Protein AF-A0A428LGL1-F1 (afdb_monomer_lite)

Foldseek 3Di:
DDDDDDDDDDPPDPPDPPVPPDPPPDPDPPDPADLVRVQVVLVVVQVVLVVLVFDDPDDDHPVVVLVVVLLLVVLVVDDLVVSCVVSVPPDSVVVVVSVVVCVPDPCSVPSDPPPDDPVNVSVVRNPDDDDD

InterPro domains:
  IPR002104 Integrase, catalytic domain [PF00589] (37-99)
  IPR002104 Integrase, catalytic domain [PS51898] (1-111)
  IPR011010 DNA breaking-rejoining enzyme, catalytic core [SSF56349] (26-101)
  IPR013762 Integrase-like, catalytic domain superfamily [G3DSA:1.10.443.10] (12-112)

Radius of gyration: 19.0 Å; chains: 1; bounding box: 39×40×50 Å

Secondary structure (DSSP, 8-state):
---------------TTHHHH---SS---SSSS-HHHHHHHHHHHHHHHHHTT---SS---HHHHHHHHHHHHHHTT--HHHHHHHHT-SSGGGGHHHHHHHHH-GGGGS-------HHHHHHHHHHSPPP-

Structure (mmCIF, N/CA/C/O backbone):
data_AF-A0A428LGL1-F1
#
_entry.id   AF-A0A428LGL1-F1
#
loop_
_atom_site.group_PDB
_atom_site.id
_atom_site.type_symbol
_atom_site.label_atom_id
_atom_site.label_alt_id
_atom_site.label_comp_id
_atom_site.label_asym_id
_atom_site.label_entity_id
_atom_site.label_seq_id
_atom_site.pdbx_PDB_ins_code
_atom_site.Cartn_x
_atom_site.Cartn_y
_atom_site.Cartn_z
_atom_site.occupancy
_atom_site.B_iso_or_equiv
_atom_site.auth_seq_id
_atom_site.auth_comp_id
_atom_site.auth_asym_id
_atom_site.auth_atom_id
_atom_site.pdbx_PDB_model_num
ATOM 1 N N . MET A 1 1 ? -10.527 18.238 -24.922 1.00 40.22 1 MET A N 1
ATOM 2 C CA . MET A 1 1 ? -11.782 17.776 -25.541 1.00 40.22 1 MET A CA 1
ATOM 3 C C . MET A 1 1 ? -11.382 16.934 -26.728 1.00 40.22 1 MET A C 1
ATOM 5 O O . MET A 1 1 ? -10.880 17.512 -27.671 1.00 40.22 1 MET A O 1
ATOM 9 N N . ASP A 1 2 ? -11.472 15.611 -26.620 1.00 28.11 2 ASP A N 1
ATOM 10 C CA . ASP A 1 2 ? -12.084 14.773 -27.651 1.00 28.11 2 ASP A CA 1
ATOM 11 C C . ASP A 1 2 ? -12.326 13.371 -27.093 1.00 28.11 2 ASP A C 1
ATOM 13 O O . ASP A 1 2 ? -11.610 12.876 -26.223 1.00 28.11 2 ASP A O 1
ATOM 17 N N . ARG A 1 3 ? -13.476 12.842 -27.492 1.00 37.34 3 ARG A N 1
ATOM 18 C CA . ARG A 1 3 ? -14.222 11.737 -26.895 1.00 37.34 3 ARG A CA 1
ATOM 19 C C . ARG A 1 3 ? -13.583 10.396 -27.241 1.00 37.34 3 ARG A C 1
ATOM 21 O O . ARG A 1 3 ? -13.180 10.220 -28.379 1.00 37.34 3 ARG A O 1
ATOM 28 N N . CYS A 1 4 ? -13.631 9.449 -26.304 1.00 32.56 4 CYS A N 1
ATOM 29 C CA . CYS A 1 4 ? -13.929 8.038 -26.576 1.00 32.56 4 CYS A CA 1
ATOM 30 C C . CYS A 1 4 ? -14.195 7.321 -25.244 1.00 32.56 4 CYS A C 1
ATOM 32 O O . CYS A 1 4 ? -13.295 6.764 -24.622 1.00 32.56 4 CYS A O 1
ATOM 34 N N . TYR A 1 5 ? -15.448 7.381 -24.796 1.00 32.28 5 TYR A N 1
ATOM 35 C CA . TYR A 1 5 ? -16.034 6.381 -23.908 1.00 32.28 5 TYR A CA 1
ATOM 36 C C . TYR A 1 5 ? -17.253 5.795 -24.623 1.00 32.28 5 TYR A C 1
ATOM 38 O O . TYR A 1 5 ? -18.002 6.543 -25.251 1.00 32.28 5 TYR A O 1
ATOM 46 N N . ASN A 1 6 ? -17.416 4.483 -24.437 1.00 33.09 6 ASN A N 1
ATOM 47 C CA . ASN A 1 6 ? -18.481 3.580 -24.881 1.00 33.09 6 ASN A CA 1
ATOM 48 C C . ASN A 1 6 ? -18.512 3.192 -26.364 1.00 33.09 6 ASN A C 1
ATOM 50 O O . ASN A 1 6 ? -18.699 4.023 -27.242 1.00 33.09 6 ASN A O 1
ATOM 54 N N . GLU A 1 7 ? -18.364 1.898 -26.646 1.00 33.34 7 GLU A N 1
ATOM 55 C CA . GLU A 1 7 ? -19.445 0.898 -26.731 1.00 33.34 7 GLU A CA 1
ATOM 56 C C . GLU A 1 7 ? -18.767 -0.487 -26.902 1.00 33.34 7 GLU A C 1
ATOM 58 O O . GLU A 1 7 ? -17.675 -0.563 -27.458 1.00 33.34 7 GLU A O 1
ATOM 63 N N . PHE A 1 8 ? -19.407 -1.569 -26.448 1.00 30.33 8 PHE A N 1
ATOM 64 C CA . PHE A 1 8 ? -18.975 -2.983 -26.504 1.00 30.33 8 PHE A CA 1
ATOM 65 C C . PHE A 1 8 ? -18.066 -3.497 -25.376 1.00 30.33 8 PHE A C 1
ATOM 67 O O . PHE A 1 8 ? -16.849 -3.324 -25.344 1.00 30.33 8 PHE A O 1
ATOM 74 N N . GLY A 1 9 ? -18.705 -4.233 -24.461 1.00 35.56 9 GLY A N 1
ATOM 75 C CA . GLY A 1 9 ? -18.052 -5.062 -23.463 1.00 35.56 9 GLY A CA 1
ATOM 76 C C . GLY A 1 9 ? -17.210 -6.157 -24.107 1.00 35.56 9 GLY A C 1
ATOM 77 O O . GLY A 1 9 ? -17.729 -7.142 -24.619 1.00 35.56 9 GLY A O 1
ATOM 78 N N . PHE A 1 10 ? -15.899 -5.992 -24.017 1.00 28.03 10 PHE A N 1
ATOM 79 C CA . PHE A 1 10 ? -14.928 -7.072 -23.992 1.00 28.03 10 PHE A CA 1
ATOM 80 C C . PHE A 1 10 ? -13.754 -6.550 -23.165 1.00 28.03 10 PHE A C 1
ATOM 82 O O . PHE A 1 10 ? -13.217 -5.481 -23.452 1.00 28.03 10 PHE A O 1
ATOM 89 N N . PHE A 1 11 ? -13.378 -7.270 -22.107 1.00 32.97 11 PHE A N 1
ATOM 90 C CA . PHE A 1 11 ? -12.133 -7.026 -21.380 1.00 32.97 11 PHE A CA 1
ATOM 91 C C . PHE A 1 11 ? -10.971 -7.317 -22.341 1.00 32.97 11 PHE A C 1
ATOM 93 O O . PHE A 1 11 ? -10.434 -8.422 -22.392 1.00 32.97 11 PHE A O 1
ATOM 100 N N . ALA A 1 12 ? -10.614 -6.336 -23.167 1.00 30.98 12 ALA A N 1
ATOM 101 C CA . ALA A 1 12 ? -9.409 -6.389 -23.967 1.00 30.98 12 ALA A CA 1
ATOM 102 C C . ALA A 1 12 ? -8.242 -6.104 -23.023 1.00 30.98 12 ALA A C 1
ATOM 104 O O . ALA A 1 12 ? -8.031 -4.971 -22.587 1.00 30.98 12 ALA A O 1
ATOM 105 N N . PHE A 1 13 ? -7.517 -7.169 -22.676 1.00 33.44 13 PHE A N 1
ATOM 106 C CA . PHE A 1 13 ? -6.174 -7.098 -22.116 1.00 33.44 13 PHE A CA 1
ATOM 107 C C . PHE A 1 13 ? -5.396 -6.003 -22.850 1.00 33.44 13 PHE A C 1
ATOM 109 O O . PHE A 1 13 ? -5.094 -6.137 -24.036 1.00 33.44 13 PHE A O 1
ATOM 116 N N . CYS A 1 14 ? -5.090 -4.910 -22.151 1.00 34.84 14 CYS A N 1
ATOM 117 C CA . CYS A 1 14 ? -4.240 -3.861 -22.687 1.00 34.84 14 CYS A CA 1
ATOM 118 C C . CYS A 1 14 ? -2.806 -4.398 -22.669 1.00 34.84 14 CYS A C 1
ATOM 120 O O . CYS A 1 14 ? -2.051 -4.221 -21.714 1.00 34.84 14 CYS A O 1
ATOM 122 N N . SER A 1 15 ? -2.481 -5.174 -23.703 1.00 38.81 15 SER A N 1
ATOM 123 C CA . SER A 1 15 ? -1.130 -5.613 -24.020 1.00 38.81 15 SER A CA 1
ATOM 124 C C . SER A 1 15 ? -0.193 -4.406 -24.130 1.00 38.81 15 SER A C 1
ATOM 126 O O . SER A 1 15 ? -0.617 -3.267 -24.307 1.00 38.81 15 SER A O 1
ATOM 128 N N . ALA A 1 16 ? 1.099 -4.679 -24.013 1.00 46.72 16 ALA A N 1
ATOM 129 C CA . ALA A 1 16 ? 2.171 -3.755 -23.677 1.00 46.72 16 ALA A CA 1
ATOM 130 C C . ALA A 1 16 ? 2.540 -2.561 -24.611 1.00 46.72 16 ALA A C 1
ATOM 132 O O . ALA A 1 16 ? 3.458 -1.842 -24.211 1.00 46.72 16 ALA A O 1
ATOM 133 N N . PRO A 1 17 ? 1.936 -2.229 -25.781 1.00 38.09 17 PRO A N 1
ATOM 134 C CA . PRO A 1 17 ? 2.451 -1.096 -26.563 1.00 38.09 17 PRO A CA 1
ATOM 135 C C . PRO A 1 17 ? 2.206 0.292 -25.950 1.00 38.09 17 PRO A C 1
ATOM 137 O O . PRO A 1 17 ? 2.913 1.236 -26.303 1.00 38.09 17 PRO A O 1
ATOM 140 N N . PHE A 1 18 ? 1.231 0.454 -25.046 1.00 42.56 18 PHE A N 1
ATOM 141 C CA . PHE A 1 18 ? 0.840 1.793 -24.578 1.00 42.56 18 PHE A CA 1
ATOM 142 C C . PHE A 1 18 ? 1.930 2.489 -23.747 1.00 42.56 18 PHE A C 1
ATOM 144 O O . PHE A 1 18 ? 2.091 3.703 -23.827 1.00 42.56 18 PHE A O 1
ATOM 151 N N . VAL A 1 19 ? 2.732 1.732 -22.992 1.00 44.62 19 VAL A N 1
ATOM 152 C CA . VAL A 1 19 ? 3.718 2.324 -22.069 1.00 44.62 19 VAL A CA 1
ATOM 153 C C . VAL A 1 19 ? 4.948 2.882 -22.809 1.00 44.62 19 VAL A C 1
ATOM 155 O O . VAL A 1 19 ? 5.630 3.763 -22.292 1.00 44.62 19 VAL A O 1
ATOM 158 N N . LEU A 1 20 ? 5.226 2.424 -24.038 1.00 43.94 20 LEU A N 1
ATOM 159 C CA . LEU A 1 20 ? 6.424 2.817 -24.795 1.00 43.94 20 LEU A CA 1
ATOM 160 C C . LEU A 1 20 ? 6.191 3.905 -25.856 1.00 43.94 20 LEU A C 1
ATOM 162 O O . LEU A 1 20 ? 7.149 4.588 -26.219 1.00 43.94 20 LEU A O 1
ATOM 166 N N . ALA A 1 21 ? 4.961 4.103 -26.342 1.00 44.19 21 ALA A N 1
ATOM 167 C CA . ALA A 1 21 ? 4.697 5.005 -27.472 1.00 44.19 21 ALA A CA 1
ATOM 168 C C . ALA A 1 21 ? 4.451 6.475 -27.083 1.00 44.19 21 ALA A C 1
ATOM 170 O O . ALA A 1 21 ? 4.582 7.363 -27.923 1.00 44.19 21 ALA A O 1
ATOM 171 N N . THR A 1 22 ? 4.152 6.769 -25.818 1.00 46.78 22 THR A N 1
ATOM 172 C CA . THR A 1 22 ? 3.991 8.148 -25.341 1.00 46.78 22 THR A CA 1
ATOM 173 C C . THR A 1 22 ? 4.969 8.407 -24.207 1.00 46.78 22 THR A C 1
ATOM 175 O O . THR A 1 22 ? 4.611 8.317 -23.037 1.00 46.78 22 THR A O 1
ATOM 178 N N . ARG A 1 23 ? 6.222 8.749 -24.529 1.00 47.59 23 ARG A N 1
ATOM 179 C CA . ARG A 1 23 ? 7.019 9.575 -23.613 1.00 47.59 23 ARG A CA 1
ATOM 180 C C . ARG A 1 23 ? 6.488 11.002 -23.752 1.00 47.59 23 ARG A C 1
ATOM 182 O O . ARG A 1 23 ? 6.834 11.648 -24.743 1.00 47.59 23 ARG A O 1
ATOM 189 N N . PRO A 1 24 ? 5.627 11.502 -22.846 1.00 49.78 24 PRO A N 1
ATOM 190 C CA . PRO A 1 24 ? 5.183 12.879 -22.943 1.00 49.78 24 PRO A CA 1
ATOM 191 C C . PRO A 1 24 ? 6.418 13.780 -22.826 1.00 49.78 24 PRO A C 1
ATOM 193 O O . PRO A 1 24 ? 7.161 13.718 -21.849 1.00 49.78 24 PRO A O 1
ATOM 196 N N . GLN A 1 25 ? 6.657 14.615 -23.839 1.00 57.59 25 GLN A N 1
ATOM 197 C CA . GLN A 1 25 ? 7.751 15.598 -23.842 1.00 57.59 25 GLN A CA 1
ATOM 198 C C . GLN A 1 25 ? 7.530 16.729 -22.812 1.00 57.59 25 GLN A C 1
ATOM 200 O O . GLN A 1 25 ? 8.359 17.625 -22.676 1.00 57.59 25 GLN A O 1
ATOM 205 N N . ARG A 1 26 ? 6.423 16.685 -22.057 1.00 55.00 26 ARG A N 1
ATOM 206 C CA . ARG A 1 26 ? 6.032 17.632 -21.010 1.00 55.00 26 ARG A CA 1
ATOM 207 C C . ARG A 1 26 ? 5.562 16.859 -19.780 1.00 55.00 26 ARG A C 1
ATOM 209 O O . ARG A 1 26 ? 4.757 15.945 -19.910 1.00 55.00 26 ARG A O 1
ATOM 216 N N . LEU A 1 27 ? 6.054 17.241 -18.602 1.00 61.66 27 LEU A N 1
ATOM 217 C CA . LEU A 1 27 ? 5.698 16.700 -17.281 1.00 61.66 27 LEU A CA 1
ATOM 218 C C . LEU A 1 27 ? 4.250 17.061 -16.880 1.00 61.66 27 LEU A C 1
ATOM 220 O O . LEU A 1 27 ? 4.024 17.697 -15.853 1.00 61.66 27 LEU A O 1
ATOM 224 N N . GLU A 1 28 ? 3.264 16.701 -17.698 1.00 65.38 28 GLU A N 1
ATOM 225 C CA . GLU A 1 28 ? 1.857 16.745 -17.301 1.00 65.38 28 GLU A CA 1
ATOM 226 C C . GLU A 1 28 ? 1.635 15.644 -16.247 1.00 65.38 28 GLU A C 1
ATOM 228 O O . GLU A 1 28 ? 1.998 14.484 -16.485 1.00 65.38 28 GLU A O 1
ATOM 233 N N . PRO A 1 29 ? 1.094 15.967 -15.061 1.00 68.69 29 PRO A N 1
ATOM 234 C CA . PRO A 1 29 ? 0.786 14.961 -14.056 1.00 68.69 29 PRO A CA 1
ATOM 235 C C . PRO A 1 29 ? -0.186 13.921 -14.623 1.00 68.69 29 PRO A C 1
ATOM 237 O O . PRO A 1 29 ? -1.241 14.275 -15.140 1.00 68.69 29 PRO A O 1
ATOM 240 N N . LEU A 1 30 ? 0.130 12.629 -14.471 1.00 77.31 30 LEU A N 1
ATOM 241 C CA . LEU A 1 30 ? -0.768 11.536 -14.885 1.00 77.31 30 LEU A CA 1
ATOM 242 C C . LEU A 1 30 ? -2.141 11.601 -14.195 1.00 77.31 30 LEU A C 1
ATOM 244 O O . LEU A 1 30 ? -3.120 11.056 -14.695 1.00 77.31 30 LEU A O 1
ATOM 248 N N . TRP A 1 31 ? -2.213 12.250 -13.033 1.00 81.12 31 TRP A N 1
ATOM 249 C CA . TRP A 1 31 ? -3.431 12.453 -12.263 1.00 81.12 31 TRP A CA 1
ATOM 250 C C . TRP A 1 31 ? -3.553 13.914 -11.819 1.00 81.12 31 TRP A C 1
ATOM 252 O O . TRP A 1 31 ? -2.556 14.574 -11.547 1.00 81.12 31 TRP A O 1
ATOM 262 N N . ALA A 1 32 ? -4.790 14.406 -11.694 1.00 84.75 32 ALA A N 1
ATOM 263 C CA . ALA A 1 32 ? -5.086 15.773 -11.241 1.00 84.75 32 ALA A CA 1
ATOM 264 C C . ALA A 1 32 ? -4.972 15.966 -9.717 1.00 84.75 32 ALA A C 1
ATOM 266 O O . ALA A 1 32 ? -4.924 17.089 -9.220 1.00 84.75 32 ALA A O 1
ATOM 267 N N . VAL A 1 33 ? -4.974 14.866 -8.959 1.00 86.12 33 VAL A N 1
ATOM 268 C CA . VAL A 1 33 ? -4.853 14.862 -7.491 1.00 86.12 33 VAL A CA 1
ATOM 269 C C . VAL A 1 33 ? -3.438 15.328 -7.096 1.00 86.12 33 VAL A C 1
ATOM 271 O O . VAL A 1 33 ? -2.645 15.676 -7.948 1.00 86.12 33 VAL A O 1
ATOM 274 N N . THR A 1 34 ? -3.076 15.436 -5.819 1.00 87.62 34 THR A N 1
ATOM 275 C CA . THR A 1 34 ? -1.661 15.585 -5.424 1.00 87.62 34 THR A CA 1
ATOM 276 C C . THR A 1 34 ? -1.271 14.492 -4.451 1.00 87.62 34 THR A C 1
ATOM 278 O O . THR A 1 34 ? -2.117 13.959 -3.731 1.00 87.62 34 THR A O 1
ATOM 281 N N . GLY A 1 35 ? 0.026 14.192 -4.344 1.00 86.44 35 GLY A N 1
ATOM 282 C CA . GLY A 1 35 ? 0.512 13.256 -3.327 1.00 86.44 35 GLY A CA 1
ATOM 283 C C . GLY A 1 35 ? 0.154 13.697 -1.899 1.00 86.44 35 GLY A C 1
ATOM 284 O O . GLY A 1 35 ? -0.029 12.861 -1.016 1.00 86.44 35 GLY A O 1
ATOM 285 N N . VAL A 1 36 ? -0.001 15.006 -1.665 1.00 89.00 36 VAL A N 1
ATOM 28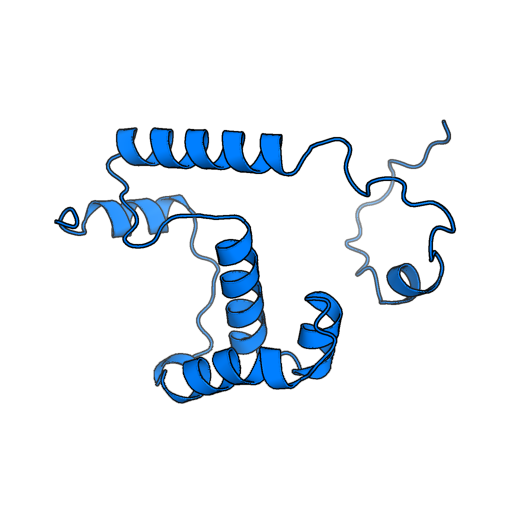6 C CA . VAL A 1 36 ? -0.481 15.554 -0.386 1.00 89.00 36 VAL A CA 1
ATOM 287 C C . VAL A 1 36 ? -1.941 15.175 -0.151 1.00 89.00 36 VAL A C 1
ATOM 289 O O . VAL A 1 36 ? -2.278 14.719 0.942 1.00 89.00 36 VAL A O 1
ATOM 292 N N . THR A 1 37 ? -2.791 15.312 -1.168 1.00 91.75 37 THR A N 1
ATOM 293 C CA . THR A 1 37 ? -4.203 14.915 -1.107 1.00 91.75 37 THR A CA 1
ATOM 294 C C . THR A 1 37 ? -4.350 13.415 -0.855 1.00 91.75 37 THR A C 1
ATOM 296 O O . THR A 1 37 ? -5.067 13.031 0.066 1.00 91.75 37 THR A O 1
ATOM 299 N N . MET A 1 38 ? -3.587 12.576 -1.564 1.00 90.44 38 MET A N 1
ATOM 300 C CA . MET A 1 38 ? -3.580 11.119 -1.362 1.00 90.44 38 MET A CA 1
ATOM 301 C C . MET A 1 38 ? -3.252 10.752 0.094 1.00 90.44 38 MET A C 1
ATOM 303 O O . MET A 1 38 ? -3.946 9.956 0.722 1.00 90.44 38 MET A O 1
ATOM 307 N N . ARG A 1 39 ? -2.217 11.379 0.671 1.00 91.81 39 ARG A N 1
ATOM 308 C CA . ARG A 1 39 ? -1.838 11.160 2.076 1.00 91.81 39 ARG A CA 1
ATOM 309 C C . ARG A 1 39 ? -2.919 11.620 3.054 1.00 91.81 39 ARG A C 1
ATOM 311 O O . ARG A 1 39 ? -3.101 10.976 4.083 1.00 91.81 39 ARG A O 1
ATOM 318 N N . LYS A 1 40 ? -3.626 12.718 2.764 1.00 94.12 40 LYS A N 1
ATOM 319 C CA . LYS A 1 40 ? -4.751 13.186 3.593 1.00 94.12 40 LYS A CA 1
ATOM 320 C C . LYS A 1 40 ? -5.909 12.192 3.568 1.00 94.12 40 LYS A C 1
ATOM 322 O O . LYS A 1 40 ? -6.398 11.832 4.634 1.00 94.12 40 LYS A O 1
ATOM 327 N N . TRP A 1 41 ? -6.298 11.714 2.388 1.00 94.19 41 TRP A N 1
ATOM 328 C CA . TRP A 1 41 ? -7.342 10.69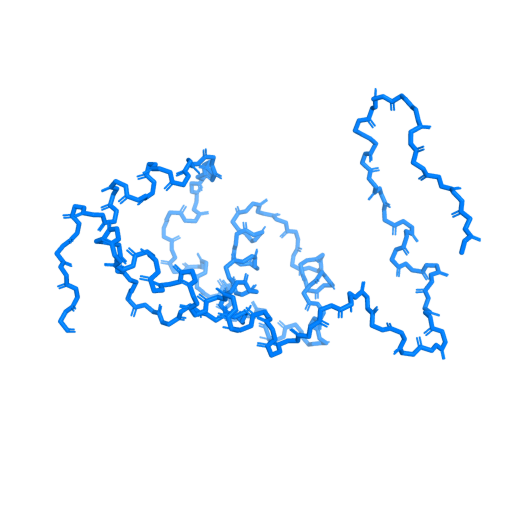6 2.252 1.00 94.19 41 TRP A CA 1
ATOM 329 C C . TRP A 1 41 ? -6.966 9.401 2.959 1.00 94.19 41 TRP A C 1
ATOM 331 O O . TRP A 1 41 ? -7.790 8.835 3.668 1.00 94.19 41 TRP A O 1
ATOM 341 N N . LEU A 1 42 ? -5.704 8.983 2.858 1.00 93.56 42 LEU A N 1
ATOM 342 C CA . LEU A 1 42 ? -5.234 7.788 3.548 1.00 93.56 42 LEU A CA 1
ATOM 343 C C . LEU A 1 42 ? -5.312 7.934 5.073 1.00 93.56 42 LEU A C 1
ATOM 345 O O . LEU A 1 42 ? -5.802 7.038 5.749 1.00 93.56 42 LEU A O 1
ATOM 349 N N . LYS A 1 43 ? -4.909 9.087 5.620 1.00 93.25 43 LYS A N 1
ATOM 350 C CA . LYS A 1 43 ? -5.069 9.374 7.055 1.00 93.25 43 LYS A CA 1
ATOM 351 C C . LYS A 1 43 ? -6.537 9.357 7.488 1.00 93.25 43 LYS A C 1
ATOM 353 O O . LYS A 1 43 ? -6.844 8.849 8.559 1.00 93.25 43 LYS A O 1
ATOM 358 N N . GLN A 1 44 ? -7.437 9.898 6.666 1.00 95.00 44 GLN A N 1
ATOM 359 C CA . GLN A 1 44 ? -8.877 9.862 6.936 1.00 95.00 44 GLN A CA 1
ATOM 360 C C . GLN A 1 44 ? -9.427 8.432 6.900 1.00 95.00 44 GLN A C 1
ATOM 362 O O . GLN A 1 44 ? -10.217 8.076 7.766 1.00 95.00 44 GLN A O 1
ATOM 367 N N . ALA A 1 45 ? -8.991 7.611 5.944 1.00 93.38 45 ALA A N 1
ATOM 368 C CA . ALA A 1 45 ? -9.388 6.209 5.851 1.00 93.38 45 ALA A CA 1
ATOM 369 C C . ALA A 1 45 ? -8.904 5.398 7.062 1.00 93.38 45 ALA A C 1
ATOM 371 O O . ALA A 1 45 ? -9.696 4.683 7.661 1.00 93.38 45 ALA A O 1
ATOM 372 N N . VAL A 1 46 ? -7.645 5.576 7.483 1.00 92.50 46 VAL A N 1
ATOM 373 C CA . VAL A 1 46 ? -7.108 4.931 8.697 1.00 92.50 46 VAL A CA 1
ATOM 374 C C . VAL A 1 46 ? -7.861 5.387 9.948 1.00 92.50 46 VAL A C 1
ATOM 376 O O . VAL A 1 46 ? -8.132 4.574 10.823 1.00 92.50 46 VAL A O 1
ATOM 379 N N . LYS A 1 47 ? -8.249 6.667 10.029 1.00 92.56 47 LYS A N 1
ATOM 380 C CA . LYS A 1 47 ? -9.071 7.159 11.141 1.00 92.56 47 LYS A CA 1
ATOM 381 C C . LYS A 1 47 ? -10.434 6.456 11.192 1.00 92.56 47 LYS A C 1
ATOM 383 O O . LYS A 1 47 ? -10.819 6.012 12.264 1.00 92.56 47 LYS A O 1
ATOM 388 N N . ARG A 1 48 ? -11.125 6.337 10.051 1.00 92.88 48 ARG A N 1
ATOM 389 C CA . ARG A 1 48 ? -12.412 5.622 9.954 1.00 92.88 48 ARG A CA 1
ATOM 390 C C . ARG A 1 48 ? -12.267 4.150 10.342 1.00 92.88 48 ARG A C 1
ATOM 392 O O . ARG A 1 48 ? -13.044 3.665 11.142 1.00 92.88 48 ARG A O 1
ATOM 399 N N . ALA A 1 49 ? -11.210 3.483 9.877 1.00 90.81 49 ALA A N 1
ATOM 400 C CA . ALA A 1 49 ? -10.926 2.104 10.275 1.00 90.81 49 ALA A CA 1
ATOM 401 C C . ALA A 1 49 ? -10.762 1.955 11.802 1.00 90.81 49 ALA A C 1
ATOM 403 O O . ALA A 1 49 ? -11.250 0.994 12.383 1.00 90.81 49 ALA A O 1
ATOM 404 N N . GLY A 1 50 ? -10.143 2.938 12.466 1.00 89.00 50 GLY A N 1
ATOM 405 C CA . GLY A 1 50 ? -10.046 2.961 13.927 1.00 89.00 50 GLY A CA 1
ATOM 406 C C . GLY A 1 50 ? -11.387 3.171 14.648 1.00 89.00 50 GLY A C 1
ATOM 407 O O . GLY A 1 50 ? -11.535 2.705 15.773 1.00 89.00 50 GLY A O 1
ATOM 408 N N . GLU A 1 51 ? -12.358 3.844 14.019 1.00 90.50 51 GLU A N 1
ATOM 409 C CA . GLU A 1 51 ? -13.745 3.940 14.510 1.00 90.50 51 GLU A CA 1
ATOM 410 C C . GLU A 1 51 ? -14.464 2.581 14.373 1.00 90.50 51 GLU A C 1
ATOM 412 O O . GLU A 1 51 ? -15.238 2.205 15.252 1.00 90.50 51 GLU A O 1
ATOM 417 N N . ASP A 1 52 ? -14.103 1.791 13.356 1.00 88.88 52 ASP A N 1
ATOM 418 C CA . ASP A 1 52 ? -14.580 0.419 13.118 1.00 88.88 52 ASP A CA 1
ATOM 419 C C . ASP A 1 52 ? -13.805 -0.655 13.925 1.00 88.88 52 ASP A C 1
ATOM 421 O O . ASP A 1 52 ? -13.903 -1.851 13.641 1.00 88.88 52 ASP A O 1
ATOM 425 N N . SER A 1 53 ? -13.025 -0.248 14.937 1.00 87.31 53 SER A N 1
ATOM 426 C CA . SER A 1 53 ? -12.174 -1.121 15.773 1.00 87.31 53 SER A CA 1
ATOM 427 C C . SER A 1 53 ? -11.100 -1.917 15.011 1.00 87.31 53 SER A C 1
ATOM 429 O O . SER A 1 53 ? -10.608 -2.932 15.501 1.00 87.31 53 SER A O 1
ATOM 431 N N . VAL A 1 54 ? -10.698 -1.452 13.825 1.00 88.75 54 VAL A N 1
ATOM 432 C CA . VAL A 1 54 ? -9.615 -2.042 13.027 1.00 88.75 54 VAL A CA 1
ATOM 433 C C . VAL A 1 54 ? -8.329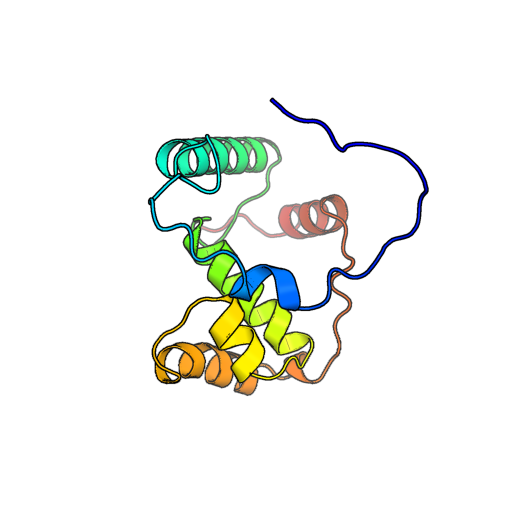 -1.245 13.239 1.00 88.75 54 VAL A C 1
ATOM 435 O O . VAL A 1 54 ? -8.241 -0.061 12.902 1.00 88.75 54 VAL A O 1
ATOM 438 N N . TYR A 1 55 ? -7.297 -1.916 13.752 1.00 87.25 55 TYR A N 1
ATOM 439 C CA . TYR A 1 55 ? -5.989 -1.316 14.020 1.00 87.25 55 TYR A CA 1
ATOM 440 C C . TYR A 1 55 ? -4.881 -1.995 13.214 1.00 87.25 55 TYR A C 1
ATOM 442 O O . TYR A 1 55 ? -4.844 -3.214 13.069 1.00 87.25 55 TYR A O 1
ATOM 450 N N . PHE A 1 56 ? -3.946 -1.191 12.706 1.00 85.38 56 PHE A N 1
ATOM 451 C CA . PHE A 1 56 ? -2.793 -1.668 11.945 1.00 85.38 56 PHE A CA 1
ATOM 452 C C . PHE A 1 56 ? -1.522 -1.599 12.794 1.00 85.38 56 PHE A C 1
ATOM 454 O O . PHE A 1 56 ? -1.272 -0.594 13.457 1.00 85.38 56 PHE A O 1
ATOM 461 N N . SER A 1 57 ? -0.683 -2.635 12.717 1.00 85.00 57 SER A N 1
ATOM 462 C CA . SER A 1 57 ? 0.633 -2.679 13.379 1.00 85.00 57 SER A CA 1
ATOM 463 C C . SER A 1 57 ? 1.670 -1.763 12.751 1.00 85.00 57 SER A C 1
ATOM 465 O O . SER A 1 57 ? 2.618 -1.338 13.406 1.00 85.00 57 SER A O 1
ATOM 467 N N . ILE A 1 58 ? 1.499 -1.466 11.468 1.00 85.94 58 ILE A N 1
ATOM 468 C CA . ILE A 1 58 ? 2.435 -0.685 10.673 1.00 85.94 58 ILE A CA 1
ATOM 469 C C . ILE A 1 58 ? 1.701 0.549 10.161 1.00 85.94 58 ILE A C 1
ATOM 471 O O . ILE A 1 58 ? 0.536 0.488 9.765 1.00 85.94 58 ILE A O 1
ATOM 475 N N . SER A 1 59 ? 2.394 1.687 10.126 1.00 87.31 59 SER A N 1
ATOM 476 C CA . SER A 1 59 ? 1.839 2.908 9.549 1.00 87.31 59 SER A CA 1
ATOM 477 C C . SER A 1 59 ? 1.482 2.704 8.074 1.00 87.31 59 SER A C 1
ATOM 479 O O . SER A 1 59 ? 2.348 2.369 7.258 1.00 87.31 59 SER A O 1
ATOM 481 N N . VAL A 1 60 ? 0.232 2.978 7.706 1.00 90.50 60 VAL A N 1
ATOM 482 C CA . VAL A 1 60 ? -0.218 2.859 6.316 1.00 90.50 60 VAL A CA 1
ATOM 483 C C . VAL A 1 60 ? 0.239 4.088 5.527 1.00 90.50 60 VAL A C 1
ATOM 485 O O . VAL A 1 60 ? -0.206 5.213 5.768 1.00 90.50 60 VAL A O 1
ATOM 488 N N . THR A 1 61 ? 1.151 3.886 4.575 1.00 91.88 61 THR A N 1
ATOM 489 C CA . THR A 1 61 ? 1.685 4.948 3.708 1.00 91.88 61 THR A CA 1
ATOM 490 C C . THR A 1 61 ? 1.567 4.567 2.230 1.00 91.88 61 THR A C 1
ATOM 492 O O . THR A 1 61 ? 1.531 3.380 1.907 1.00 91.88 61 THR A O 1
ATOM 495 N N . PRO A 1 62 ? 1.579 5.537 1.291 1.00 90.81 62 PRO A N 1
ATOM 496 C CA . PRO A 1 62 ? 1.625 5.230 -0.142 1.00 90.81 62 PRO A CA 1
ATOM 497 C C . PRO A 1 62 ? 2.808 4.334 -0.538 1.00 90.81 62 PRO A C 1
ATOM 499 O O . PRO A 1 62 ? 2.698 3.534 -1.461 1.00 90.81 62 PRO A O 1
ATOM 502 N N . HIS A 1 63 ? 3.936 4.442 0.171 1.00 88.62 63 HIS A N 1
ATOM 503 C CA . HIS A 1 63 ? 5.104 3.602 -0.087 1.00 88.62 63 HIS A CA 1
ATOM 504 C C . HIS A 1 63 ? 4.885 2.151 0.368 1.00 88.62 63 HIS A C 1
ATOM 506 O O . HIS A 1 63 ? 5.295 1.232 -0.333 1.00 88.62 63 HIS A O 1
ATOM 512 N N . MET A 1 64 ? 4.147 1.931 1.464 1.00 90.62 64 MET A N 1
ATOM 513 C CA . MET A 1 64 ? 3.746 0.583 1.888 1.00 90.62 64 MET A CA 1
ATOM 514 C C . MET A 1 64 ? 2.882 -0.121 0.844 1.00 90.62 64 MET A C 1
ATOM 516 O O . MET A 1 64 ? 3.104 -1.299 0.591 1.00 90.62 64 MET A O 1
ATOM 520 N N . PHE A 1 65 ? 1.970 0.593 0.176 1.00 89.69 65 PHE A N 1
ATOM 521 C CA . PHE A 1 65 ? 1.198 0.011 -0.930 1.00 89.69 65 PHE A CA 1
ATOM 522 C C . PHE A 1 65 ? 2.081 -0.418 -2.105 1.00 89.69 65 PHE A C 1
ATOM 524 O O . PHE A 1 65 ? 1.820 -1.434 -2.743 1.00 89.69 65 PHE A O 1
ATOM 531 N N . ARG A 1 66 ? 3.161 0.321 -2.384 1.00 89.88 66 ARG A N 1
ATOM 532 C CA . ARG A 1 66 ? 4.141 -0.083 -3.401 1.00 89.88 66 ARG A CA 1
ATOM 533 C C . ARG A 1 66 ? 4.885 -1.354 -2.984 1.00 89.88 66 ARG A C 1
ATOM 535 O O . ARG A 1 66 ? 5.080 -2.236 -3.820 1.00 89.88 66 ARG A O 1
ATOM 542 N N . HIS A 1 67 ? 5.270 -1.473 -1.712 1.00 89.44 67 HIS A N 1
ATOM 543 C CA . HIS A 1 67 ? 5.881 -2.694 -1.183 1.00 89.44 67 HIS A CA 1
ATOM 544 C C . HIS A 1 67 ? 4.924 -3.889 -1.250 1.00 89.44 67 HIS A C 1
ATOM 546 O O . HIS A 1 67 ? 5.313 -4.940 -1.759 1.00 89.44 67 HIS A O 1
ATOM 552 N N . SER A 1 68 ? 3.677 -3.727 -0.795 1.00 88.19 68 SER A N 1
ATOM 553 C CA . SER A 1 68 ? 2.686 -4.807 -0.799 1.00 88.19 68 SER A CA 1
ATOM 554 C C . SER A 1 68 ? 2.338 -5.252 -2.216 1.00 88.19 68 SER A C 1
ATOM 556 O O . SER A 1 68 ? 2.301 -6.449 -2.471 1.00 88.19 68 SER A O 1
ATOM 558 N N . TYR A 1 69 ? 2.194 -4.318 -3.161 1.00 89.62 69 TYR A N 1
ATOM 559 C CA . TYR A 1 69 ? 1.998 -4.637 -4.577 1.00 89.62 69 TYR A CA 1
ATOM 560 C C . TYR A 1 69 ? 3.172 -5.436 -5.162 1.00 89.62 69 TYR A C 1
ATOM 562 O O . TYR A 1 69 ? 2.965 -6.440 -5.846 1.00 89.62 69 TYR A O 1
ATOM 570 N N . THR A 1 70 ? 4.408 -5.023 -4.863 1.00 90.50 70 THR A N 1
ATOM 571 C CA . THR A 1 70 ? 5.618 -5.710 -5.345 1.00 90.50 70 THR A CA 1
ATOM 572 C C . THR A 1 70 ? 5.692 -7.134 -4.797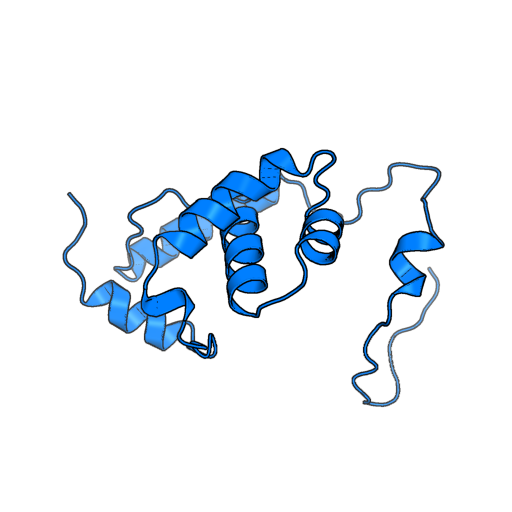 1.00 90.50 70 THR A C 1
ATOM 574 O O . THR A 1 70 ? 5.878 -8.074 -5.568 1.00 90.50 70 THR A O 1
ATOM 577 N N . MET A 1 71 ? 5.487 -7.305 -3.486 1.00 88.88 71 MET A N 1
ATOM 578 C CA . MET A 1 71 ? 5.437 -8.627 -2.853 1.00 88.88 71 MET A CA 1
ATOM 579 C C . MET A 1 71 ? 4.329 -9.487 -3.447 1.00 88.88 71 MET A C 1
ATOM 581 O O . MET A 1 71 ? 4.578 -10.620 -3.836 1.00 88.88 71 MET A O 1
ATOM 585 N N . HIS A 1 72 ? 3.123 -8.942 -3.580 1.00 84.25 72 HIS A N 1
ATOM 586 C CA . HIS A 1 72 ? 1.974 -9.664 -4.112 1.00 84.25 72 HIS A CA 1
ATOM 587 C C . HIS A 1 72 ? 2.224 -10.194 -5.530 1.00 84.25 72 HIS A C 1
ATOM 589 O O . HIS A 1 72 ? 1.967 -11.355 -5.839 1.00 84.25 72 HIS A O 1
ATOM 595 N N . THR A 1 73 ? 2.813 -9.358 -6.378 1.00 86.94 73 THR A N 1
ATOM 596 C CA . THR A 1 73 ? 3.155 -9.728 -7.752 1.00 86.94 73 THR A CA 1
ATOM 597 C C . THR A 1 73 ? 4.269 -10.789 -7.798 1.00 86.94 73 THR A C 1
ATOM 599 O O . THR A 1 73 ? 4.261 -11.664 -8.667 1.00 86.94 73 THR A O 1
ATOM 602 N N . LEU A 1 74 ? 5.194 -10.766 -6.829 1.00 86.31 74 LEU A N 1
ATOM 603 C CA . LEU A 1 74 ? 6.216 -11.805 -6.645 1.00 86.31 74 LEU A CA 1
ATOM 604 C C . LEU A 1 74 ? 5.625 -13.143 -6.165 1.00 86.31 74 LEU A C 1
ATOM 606 O O . LEU A 1 74 ? 6.059 -14.192 -6.646 1.00 86.31 74 LEU A O 1
ATOM 610 N N . TYR A 1 75 ? 4.629 -13.131 -5.270 1.00 83.31 75 TYR A N 1
ATOM 611 C CA . TYR A 1 75 ? 3.913 -14.347 -4.850 1.00 83.31 75 TYR A CA 1
ATOM 612 C C . TYR A 1 75 ? 3.212 -15.023 -6.034 1.00 83.31 75 TYR A C 1
ATOM 614 O O . TYR A 1 75 ? 3.305 -16.239 -6.186 1.00 83.31 75 TYR A O 1
ATOM 622 N N . HIS A 1 76 ? 2.644 -14.234 -6.953 1.00 83.81 76 HIS A N 1
ATOM 623 C CA . HIS A 1 76 ? 2.071 -14.715 -8.222 1.00 83.81 76 HIS A CA 1
ATOM 624 C C . HIS A 1 76 ? 3.101 -15.134 -9.281 1.00 83.81 76 HIS A C 1
ATOM 626 O O . HIS A 1 76 ? 2.753 -15.332 -10.444 1.00 83.81 76 HIS A O 1
ATOM 632 N N . ARG A 1 77 ? 4.378 -15.281 -8.903 1.00 82.12 77 ARG A N 1
ATOM 633 C CA . ARG A 1 77 ? 5.464 -15.790 -9.759 1.00 82.12 77 ARG A CA 1
ATOM 634 C C . ARG A 1 77 ? 5.707 -14.980 -11.034 1.00 82.12 77 ARG A C 1
ATOM 636 O O . ARG A 1 77 ? 6.260 -15.510 -11.998 1.00 82.12 77 ARG A O 1
ATOM 643 N N . GLN A 1 78 ? 5.358 -13.693 -11.056 1.00 84.81 78 GLN A N 1
ATOM 644 C CA . GLN A 1 78 ? 5.761 -12.856 -12.181 1.00 84.81 78 GLN A CA 1
ATOM 645 C C . GLN A 1 78 ? 7.285 -12.694 -12.211 1.00 84.81 78 GLN A C 1
ATOM 647 O O . GLN A 1 78 ? 7.957 -12.622 -11.178 1.00 84.81 78 GLN A O 1
ATOM 652 N N . SER A 1 79 ? 7.848 -12.633 -13.418 1.00 84.69 79 SER A N 1
ATOM 653 C CA . SER A 1 79 ? 9.291 -12.480 -13.596 1.00 84.69 79 SER A CA 1
ATOM 654 C C . SER A 1 79 ? 9.788 -11.176 -12.971 1.00 84.69 79 SER A C 1
ATOM 656 O O . SER A 1 79 ? 9.184 -10.118 -13.160 1.00 84.69 79 SER A O 1
ATOM 658 N N . ARG A 1 80 ? 10.939 -11.234 -12.293 1.00 83.94 80 ARG A N 1
ATOM 659 C CA . ARG A 1 80 ? 11.536 -10.080 -11.599 1.00 83.94 80 ARG A CA 1
ATOM 660 C C . ARG A 1 80 ? 11.782 -8.881 -12.515 1.00 83.94 80 ARG A C 1
ATOM 662 O O . ARG A 1 80 ? 11.659 -7.758 -12.048 1.00 83.94 80 ARG A O 1
ATOM 669 N N . THR A 1 81 ? 12.093 -9.113 -13.789 1.00 86.12 81 THR A N 1
ATOM 670 C CA . THR A 1 81 ? 12.295 -8.068 -14.807 1.00 86.12 81 THR A CA 1
ATOM 671 C C . THR A 1 81 ? 11.024 -7.256 -15.041 1.00 86.12 81 THR A C 1
ATOM 673 O O . THR A 1 81 ? 11.045 -6.039 -14.915 1.00 86.12 81 THR A O 1
ATOM 676 N N . VAL A 1 82 ? 9.891 -7.931 -15.256 1.00 87.25 82 VAL A N 1
ATOM 677 C CA . VAL A 1 82 ? 8.580 -7.283 -15.428 1.00 87.25 82 VAL A CA 1
ATOM 678 C C . VAL A 1 82 ? 8.200 -6.471 -14.192 1.00 87.25 82 VAL A C 1
ATOM 680 O O . VAL A 1 82 ? 7.773 -5.327 -14.310 1.00 87.25 82 VAL A O 1
ATOM 683 N N . ILE A 1 83 ? 8.400 -7.021 -12.993 1.00 86.69 83 ILE A N 1
ATOM 684 C CA . ILE A 1 83 ? 8.082 -6.304 -11.751 1.00 86.69 83 ILE A CA 1
ATOM 685 C C . ILE A 1 83 ? 9.004 -5.093 -11.567 1.00 86.69 83 ILE A C 1
ATOM 687 O O . ILE A 1 83 ? 8.549 -4.026 -11.161 1.00 86.69 83 ILE A O 1
ATOM 691 N N . GLN A 1 84 ? 10.292 -5.236 -11.883 1.00 87.69 84 GLN A N 1
ATOM 692 C CA . GLN A 1 84 ? 11.257 -4.142 -11.818 1.00 87.69 84 GLN A CA 1
ATOM 693 C C . GLN A 1 84 ? 10.835 -2.974 -12.721 1.00 87.69 84 GLN A C 1
ATOM 695 O O . GLN A 1 84 ? 10.879 -1.820 -12.279 1.00 87.69 84 GLN A O 1
ATOM 700 N N . ASP A 1 85 ? 10.371 -3.280 -13.933 1.00 86.75 85 ASP A N 1
ATOM 701 C CA . ASP A 1 85 ? 9.869 -2.293 -14.890 1.00 86.75 85 ASP A CA 1
ATOM 702 C C . ASP A 1 85 ? 8.565 -1.642 -14.405 1.00 86.75 85 ASP A C 1
ATOM 704 O O . ASP A 1 85 ? 8.457 -0.414 -14.408 1.00 86.75 85 ASP A O 1
ATOM 708 N N . LEU A 1 86 ? 7.606 -2.432 -13.905 1.00 86.88 86 LEU A N 1
ATOM 709 C CA . LEU A 1 86 ? 6.329 -1.934 -13.368 1.00 86.88 86 LEU A CA 1
ATOM 710 C C . LEU A 1 86 ? 6.521 -0.984 -12.182 1.00 86.88 86 LEU A C 1
ATOM 712 O O . LEU A 1 86 ? 5.839 0.034 -12.057 1.00 86.88 86 LEU A O 1
ATOM 716 N N . VAL A 1 87 ? 7.453 -1.318 -11.295 1.00 86.25 87 VAL A N 1
ATOM 717 C CA . VAL A 1 87 ? 7.735 -0.543 -10.086 1.00 86.25 87 VAL A CA 1
ATOM 718 C C . VAL A 1 87 ? 8.670 0.642 -10.397 1.00 86.25 87 VAL A C 1
ATOM 720 O O . VAL A 1 87 ? 8.753 1.598 -9.618 1.00 86.25 87 VAL A O 1
ATOM 723 N N . GLY A 1 88 ? 9.354 0.632 -11.545 1.00 85.12 88 GLY A N 1
ATOM 724 C CA . GLY A 1 88 ? 10.257 1.698 -11.984 1.00 85.12 88 GLY A CA 1
ATOM 725 C C . GLY A 1 88 ? 11.594 1.698 -11.239 1.00 85.12 88 GLY A C 1
ATOM 726 O O . GLY A 1 88 ? 12.122 2.757 -10.893 1.00 85.12 88 GLY A O 1
ATOM 727 N N . HIS A 1 89 ? 12.122 0.519 -10.916 1.00 85.31 89 HIS A N 1
ATOM 728 C CA . HIS A 1 89 ? 13.415 0.374 -10.250 1.00 85.31 89 HIS A CA 1
ATOM 729 C C . HIS A 1 89 ? 14.565 0.413 -11.259 1.00 85.31 89 HIS A C 1
ATOM 731 O O . HIS A 1 89 ? 14.701 -0.460 -12.112 1.00 85.31 89 HIS A O 1
ATOM 737 N N . LYS A 1 90 ? 15.445 1.411 -11.119 1.00 83.50 90 LYS A N 1
ATOM 738 C CA . LYS A 1 90 ? 16.626 1.556 -11.983 1.00 83.50 90 LYS A CA 1
ATOM 739 C C . LYS A 1 90 ? 17.644 0.430 -11.781 1.00 83.50 90 LYS A C 1
ATOM 741 O O . LYS A 1 90 ? 18.294 0.017 -12.733 1.00 83.50 90 LYS A O 1
ATOM 746 N N . GLU A 1 91 ? 17.776 -0.058 -10.550 1.00 84.12 91 GLU A N 1
ATOM 747 C CA . GLU A 1 91 ? 18.761 -1.074 -10.181 1.00 84.12 91 GLU A CA 1
ATOM 748 C C . GLU A 1 91 ? 18.087 -2.343 -9.650 1.00 84.12 91 GLU A C 1
ATOM 750 O O . GLU A 1 91 ? 17.200 -2.249 -8.791 1.00 84.12 91 GLU A O 1
ATOM 755 N N . PRO A 1 92 ? 18.555 -3.536 -10.060 1.00 78.88 92 PRO A N 1
ATOM 756 C CA . PRO A 1 92 ? 17.988 -4.808 -9.611 1.00 78.88 92 PRO A CA 1
ATOM 757 C C . PRO A 1 92 ? 18.232 -5.059 -8.119 1.00 78.88 92 PRO A C 1
ATOM 759 O O . PRO A 1 92 ? 17.474 -5.789 -7.484 1.00 78.88 92 PRO A O 1
ATOM 762 N N . ARG A 1 93 ? 19.237 -4.401 -7.529 1.00 82.75 93 ARG A N 1
ATOM 763 C CA . ARG A 1 93 ? 19.564 -4.505 -6.103 1.00 82.75 93 ARG A CA 1
ATOM 764 C C . ARG A 1 93 ? 18.395 -4.102 -5.202 1.00 82.75 93 ARG A C 1
ATOM 766 O O . ARG A 1 93 ? 18.141 -4.722 -4.178 1.00 82.75 93 ARG A O 1
ATOM 773 N N . SER A 1 94 ? 17.612 -3.112 -5.629 1.00 79.31 94 SER A N 1
ATOM 774 C CA . SER A 1 94 ? 16.400 -2.676 -4.918 1.00 79.31 94 SER A CA 1
ATOM 775 C C . SER A 1 94 ? 15.292 -3.743 -4.865 1.00 79.31 94 SER A C 1
ATOM 777 O O . SER A 1 94 ? 14.377 -3.640 -4.050 1.00 79.31 94 SER A O 1
ATOM 779 N N . MET A 1 95 ? 15.381 -4.786 -5.701 1.00 85.00 95 MET A N 1
ATOM 780 C CA . MET A 1 95 ? 14.477 -5.940 -5.706 1.00 85.00 95 MET A CA 1
ATOM 781 C C . MET A 1 95 ? 14.968 -7.105 -4.826 1.00 85.00 95 MET A C 1
ATOM 783 O O . MET A 1 95 ? 14.207 -8.043 -4.577 1.00 85.00 95 MET A O 1
ATOM 787 N N . GLU A 1 96 ? 16.228 -7.092 -4.374 1.00 87.38 96 GLU A N 1
ATOM 788 C CA . GLU A 1 96 ? 16.825 -8.194 -3.600 1.00 87.38 96 GLU A CA 1
ATOM 789 C C . GLU A 1 96 ? 16.145 -8.371 -2.245 1.00 87.38 96 GLU A C 1
ATOM 791 O O . GLU A 1 96 ? 15.846 -9.499 -1.868 1.00 87.38 96 GLU A O 1
ATOM 796 N N . VAL A 1 97 ? 15.789 -7.266 -1.581 1.00 86.75 97 VAL A N 1
ATOM 797 C CA . VAL A 1 97 ? 15.095 -7.288 -0.284 1.00 86.75 97 VAL A CA 1
ATOM 798 C C . VAL A 1 97 ? 13.804 -8.103 -0.361 1.00 86.75 97 VAL A C 1
ATOM 800 O O . VAL A 1 97 ? 13.583 -8.972 0.474 1.00 86.75 97 VAL A O 1
ATOM 803 N N . TYR A 1 98 ? 12.982 -7.903 -1.395 1.00 85.81 98 TYR A N 1
ATOM 804 C CA . TYR A 1 98 ? 11.744 -8.673 -1.561 1.00 85.81 98 TYR A CA 1
ATOM 805 C C . TYR A 1 98 ? 12.002 -10.148 -1.865 1.00 85.81 98 TYR A C 1
ATOM 807 O O . TYR A 1 98 ? 11.234 -11.009 -1.453 1.00 85.81 98 TYR A O 1
ATOM 815 N N . THR A 1 99 ? 13.093 -10.448 -2.573 1.00 85.25 99 THR A N 1
ATOM 816 C CA . THR A 1 99 ? 13.471 -11.833 -2.882 1.00 85.25 99 THR A CA 1
ATOM 817 C C . THR A 1 99 ? 13.936 -12.556 -1.618 1.00 85.25 99 THR A C 1
ATOM 819 O O . THR A 1 99 ? 13.588 -13.714 -1.416 1.00 85.25 99 THR A O 1
ATOM 822 N N . TRP A 1 100 ? 14.675 -11.871 -0.740 1.00 87.94 100 TRP A N 1
ATOM 823 C CA . TRP A 1 100 ? 15.076 -12.414 0.558 1.00 87.94 100 TRP A CA 1
ATOM 824 C C . TRP A 1 100 ? 13.883 -12.621 1.487 1.00 87.94 100 TRP A C 1
ATOM 826 O O . TRP A 1 100 ? 13.788 -13.675 2.103 1.00 87.94 100 TRP A O 1
ATOM 836 N N . VAL A 1 101 ? 12.948 -11.667 1.543 1.00 85.75 101 VAL A N 1
ATOM 837 C CA . VAL A 1 101 ? 11.702 -11.825 2.314 1.00 85.75 101 VAL A CA 1
ATOM 838 C C . VAL A 1 101 ? 10.900 -13.024 1.804 1.00 85.75 101 VAL A C 1
ATOM 840 O O . VAL A 1 101 ? 10.462 -13.839 2.607 1.00 85.75 101 VAL A O 1
ATOM 843 N N . LEU A 1 102 ? 10.773 -13.182 0.483 1.00 83.19 102 LEU A N 1
ATOM 844 C CA . LEU A 1 102 ? 10.077 -14.323 -0.114 1.00 83.19 102 LEU A CA 1
ATOM 845 C C . LEU A 1 102 ? 10.762 -15.661 0.206 1.00 83.19 102 LEU A C 1
ATOM 847 O O . LEU A 1 102 ? 10.085 -16.652 0.439 1.00 83.19 102 LEU A O 1
ATOM 851 N N . ALA A 1 103 ? 12.097 -15.696 0.229 1.00 84.50 103 ALA A N 1
ATOM 852 C CA . ALA A 1 103 ? 12.856 -16.905 0.550 1.00 84.5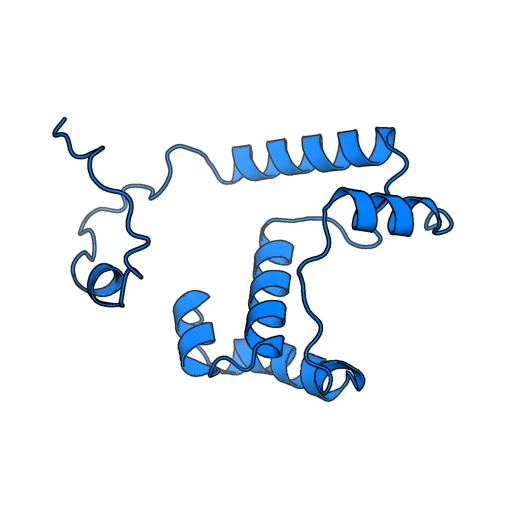0 103 ALA A CA 1
ATOM 853 C C . ALA A 1 103 ? 12.730 -17.330 2.025 1.00 84.50 103 ALA A C 1
ATOM 855 O O . ALA A 1 103 ? 12.939 -18.501 2.336 1.00 84.50 103 ALA A O 1
ATOM 856 N N . LEU A 1 104 ? 12.407 -16.395 2.925 1.00 85.00 104 LEU A N 1
ATOM 857 C CA . LEU A 1 104 ? 12.175 -16.672 4.345 1.00 85.00 104 LEU A CA 1
ATOM 858 C C . LEU A 1 104 ? 10.774 -17.229 4.626 1.00 85.00 104 LEU A C 1
ATOM 860 O O . LEU A 1 104 ? 10.566 -17.815 5.685 1.00 85.00 104 LEU A O 1
ATOM 864 N N . ASP A 1 105 ? 9.819 -17.031 3.718 1.00 77.12 105 ASP A N 1
ATOM 865 C CA . ASP A 1 105 ? 8.420 -17.380 3.938 1.00 77.12 105 ASP A CA 1
ATOM 866 C C . ASP A 1 105 ? 8.104 -18.803 3.428 1.00 77.12 105 ASP A C 1
ATOM 868 O O . ASP A 1 105 ? 8.053 -19.024 2.216 1.00 77.12 105 ASP A O 1
ATOM 872 N N . PRO A 1 106 ? 7.843 -19.791 4.309 1.00 67.50 106 PRO A N 1
ATOM 873 C CA . PRO A 1 106 ? 7.479 -21.143 3.884 1.00 67.50 106 PRO A CA 1
ATOM 874 C C . PRO A 1 106 ? 6.141 -21.183 3.124 1.00 67.50 106 PRO A C 1
ATOM 876 O O . PRO A 1 106 ? 5.961 -22.035 2.245 1.00 67.50 106 PRO A O 1
ATOM 879 N N . ALA A 1 107 ? 5.229 -20.241 3.402 1.00 62.91 107 ALA A N 1
ATOM 880 C CA . ALA A 1 107 ? 3.945 -20.110 2.716 1.00 62.91 107 ALA A CA 1
ATOM 881 C C . ALA A 1 107 ? 4.083 -19.484 1.323 1.00 62.91 107 ALA A C 1
ATOM 883 O O . ALA A 1 107 ? 3.178 -19.633 0.508 1.00 62.91 107 ALA A O 1
ATOM 884 N N . ALA A 1 108 ? 5.240 -18.909 0.969 1.00 58.78 108 ALA A N 1
ATOM 885 C CA . ALA A 1 108 ? 5.520 -18.490 -0.405 1.00 58.78 108 ALA A CA 1
ATOM 886 C C . ALA A 1 108 ? 5.486 -19.647 -1.409 1.00 58.78 108 ALA A C 1
ATOM 888 O O . ALA A 1 108 ? 5.491 -19.407 -2.618 1.00 58.78 108 ALA A O 1
ATOM 889 N N . THR A 1 109 ? 5.485 -20.892 -0.933 1.00 58.69 109 THR A N 1
ATOM 890 C CA . THR A 1 109 ? 5.300 -22.103 -1.740 1.00 58.69 109 THR A CA 1
ATOM 891 C C . THR A 1 109 ? 3.827 -22.351 -2.082 1.00 58.69 109 THR A C 1
ATOM 893 O O . THR A 1 109 ? 3.541 -22.990 -3.094 1.00 58.69 109 THR A O 1
ATOM 896 N N . LEU A 1 110 ? 2.900 -21.832 -1.275 1.00 60.94 110 LEU A N 1
ATOM 897 C CA . LEU A 1 110 ? 1.460 -21.958 -1.460 1.00 60.94 110 LEU A CA 1
ATOM 898 C C . LEU A 1 110 ? 0.960 -20.808 -2.342 1.00 60.94 110 LEU A C 1
ATOM 900 O O . LEU A 1 110 ? 1.281 -19.640 -2.128 1.00 60.94 110 LEU A O 1
ATOM 904 N N . ALA A 1 111 ? 0.191 -21.142 -3.376 1.00 60.62 111 ALA A N 1
ATOM 905 C CA . ALA A 1 111 ? -0.492 -20.150 -4.195 1.00 60.62 111 ALA A CA 1
ATOM 906 C C . ALA A 1 111 ? -1.726 -19.657 -3.430 1.00 60.62 111 ALA A C 1
ATOM 908 O O . ALA A 1 111 ? -2.830 -20.147 -3.656 1.00 60.62 111 ALA A O 1
ATOM 909 N N . GLU A 1 112 ? -1.530 -18.734 -2.490 1.00 62.53 112 GLU A N 1
ATOM 910 C CA . GLU A 1 112 ? -2.639 -18.169 -1.723 1.00 62.53 1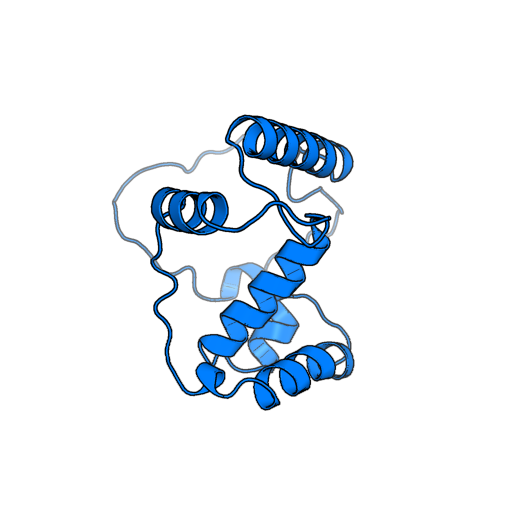12 GLU A CA 1
ATOM 911 C C . GLU A 1 112 ? -3.544 -17.322 -2.634 1.00 62.53 112 GLU A C 1
ATOM 913 O O . GLU A 1 112 ? -3.082 -16.338 -3.234 1.00 62.53 112 GLU A O 1
ATOM 918 N N . PRO A 1 113 ? -4.838 -17.666 -2.764 1.00 63.50 113 PRO A N 1
ATOM 919 C CA . PRO A 1 113 ? -5.776 -16.837 -3.493 1.00 63.50 113 PRO A CA 1
ATOM 920 C C . PRO A 1 113 ? -6.031 -15.561 -2.688 1.00 63.50 113 PRO A C 1
ATOM 922 O O . PRO A 1 113 ? -6.675 -15.557 -1.643 1.00 63.50 113 PRO A O 1
ATOM 925 N N . PHE A 1 114 ? -5.548 -14.435 -3.202 1.00 62.56 114 PHE A N 1
ATOM 926 C CA . PHE A 1 114 ? -5.780 -13.108 -2.621 1.00 62.56 114 PHE A CA 1
ATOM 927 C C . PHE A 1 114 ? -7.154 -12.558 -3.038 1.00 62.56 114 PHE A C 1
ATOM 929 O O . PHE A 1 114 ? -7.282 -11.431 -3.509 1.00 62.56 114 PHE A O 1
ATOM 936 N N . SER A 1 115 ? -8.177 -13.406 -2.934 1.00 69.56 115 SER A N 1
ATOM 937 C CA . SER A 1 115 ? -9.571 -13.107 -3.273 1.00 69.56 115 SER A CA 1
ATOM 938 C C . SER A 1 115 ? -10.407 -12.729 -2.051 1.00 69.56 115 SER A C 1
ATOM 940 O O . SER A 1 115 ? -11.629 -12.691 -2.148 1.00 69.56 115 SER A O 1
ATOM 942 N N . TRP A 1 116 ? -9.765 -12.512 -0.904 1.00 73.44 116 TRP A N 1
ATOM 943 C CA . TRP A 1 116 ? -10.433 -12.146 0.339 1.00 73.44 116 TRP A CA 1
ATOM 944 C C . TRP A 1 116 ? -11.131 -10.792 0.197 1.00 73.44 116 TRP A C 1
ATOM 946 O O . TRP A 1 116 ? -10.529 -9.831 -0.297 1.00 73.44 116 TRP A O 1
ATOM 956 N N . ASP A 1 117 ? -12.394 -10.717 0.626 1.00 82.88 117 ASP A N 1
ATOM 957 C CA . ASP A 1 117 ? -13.117 -9.450 0.662 1.00 82.88 117 ASP A CA 1
ATOM 958 C C . ASP A 1 117 ? -12.584 -8.565 1.798 1.00 82.88 117 ASP A C 1
ATOM 960 O O . ASP A 1 117 ? -12.039 -9.031 2.804 1.00 82.88 117 ASP A O 1
ATOM 964 N N . GLY A 1 118 ? -12.771 -7.253 1.658 1.00 81.94 118 GLY A N 1
ATOM 965 C CA . GLY A 1 118 ? -12.405 -6.301 2.703 1.00 81.94 118 GLY A CA 1
ATOM 966 C C . GLY A 1 118 ? -13.153 -6.548 4.017 1.00 81.94 118 GLY A C 1
ATOM 967 O O . GLY A 1 118 ? -12.616 -6.239 5.079 1.00 81.94 118 GLY A O 1
ATOM 968 N N . ARG A 1 119 ? -14.366 -7.119 3.960 1.00 85.31 119 ARG A N 1
ATOM 969 C CA . ARG A 1 119 ? -15.153 -7.473 5.150 1.00 85.31 119 ARG A CA 1
ATOM 970 C C . ARG A 1 119 ? -14.536 -8.629 5.916 1.00 85.31 119 ARG A C 1
ATOM 972 O O . ARG A 1 119 ? -14.344 -8.496 7.117 1.00 85.31 119 ARG A O 1
ATOM 979 N N . ASP A 1 120 ? -14.163 -9.695 5.217 1.00 87.00 120 ASP A N 1
ATOM 980 C CA . ASP A 1 120 ? -13.523 -10.861 5.827 1.00 87.00 120 ASP A CA 1
ATOM 981 C C . ASP A 1 120 ? -12.196 -10.457 6.494 1.00 87.00 120 ASP A C 1
ATOM 983 O O . ASP A 1 120 ? -11.885 -10.857 7.615 1.00 87.00 120 ASP A O 1
ATOM 987 N N . ALA A 1 121 ? -11.428 -9.582 5.835 1.00 85.19 121 ALA A N 1
ATOM 988 C CA . ALA A 1 121 ? -10.204 -9.029 6.406 1.00 85.19 121 ALA A CA 1
ATOM 989 C C . ALA A 1 121 ? -10.477 -8.174 7.657 1.00 85.19 121 ALA A C 1
ATOM 991 O O . ALA A 1 121 ? -9.733 -8.261 8.634 1.00 85.19 121 ALA A O 1
ATOM 992 N N . ALA A 1 122 ? -11.531 -7.351 7.643 1.00 85.69 122 ALA A N 1
ATOM 993 C CA . ALA A 1 122 ? -11.922 -6.548 8.798 1.00 85.69 122 ALA A CA 1
ATOM 994 C C . ALA A 1 122 ? -12.372 -7.424 9.974 1.00 85.69 122 ALA A C 1
ATOM 996 O O . ALA A 1 122 ? -11.952 -7.161 11.098 1.00 85.69 122 ALA A O 1
ATOM 997 N N . GLU A 1 123 ? -13.145 -8.483 9.718 1.00 88.38 123 GLU A N 1
ATOM 998 C CA . GLU A 1 123 ? -13.566 -9.452 10.734 1.00 88.38 123 GLU A CA 1
ATOM 999 C C . GLU A 1 123 ? -12.345 -10.071 11.425 1.00 88.38 123 GLU A C 1
ATOM 1001 O O . GLU A 1 123 ? -12.225 -10.004 12.648 1.00 88.38 123 GLU A O 1
ATOM 1006 N N . ILE A 1 124 ? -11.374 -10.566 10.649 1.00 87.06 124 ILE A N 1
ATOM 1007 C CA . ILE A 1 124 ? -10.130 -11.128 11.195 1.00 87.06 124 ILE A CA 1
ATOM 1008 C C . ILE A 1 124 ? -9.394 -10.086 12.046 1.00 87.06 124 ILE A C 1
ATOM 1010 O O . ILE A 1 124 ? -9.007 -10.380 13.178 1.00 87.06 124 ILE A O 1
ATOM 1014 N N . LEU A 1 125 ? -9.214 -8.865 11.536 1.00 85.25 125 LEU A N 1
ATOM 1015 C CA . LEU A 1 125 ? -8.489 -7.810 12.250 1.00 85.25 125 LEU A CA 1
ATOM 1016 C C . LEU A 1 125 ? -9.191 -7.365 13.540 1.00 85.25 125 LEU A C 1
ATOM 1018 O O . LEU A 1 125 ? -8.506 -7.035 14.505 1.00 85.25 125 LEU A O 1
ATOM 1022 N N . GLN A 1 126 ? -10.523 -7.396 13.586 1.00 87.00 126 GLN A N 1
ATOM 1023 C CA . GLN A 1 126 ? -11.303 -7.088 14.789 1.00 87.00 126 GLN A CA 1
ATOM 1024 C C . GLN A 1 126 ? -11.161 -8.162 15.874 1.00 87.00 126 GLN A C 1
ATOM 1026 O O . GLN A 1 126 ? -11.295 -7.854 17.057 1.00 87.00 126 GLN A O 1
ATOM 1031 N N . THR A 1 127 ? -10.866 -9.414 15.501 1.00 86.12 127 THR A N 1
ATOM 1032 C CA . THR A 1 127 ? -10.620 -10.486 16.485 1.00 86.12 127 THR A CA 1
ATOM 1033 C C . THR A 1 127 ? -9.245 -10.406 17.152 1.00 86.12 127 THR A C 1
ATOM 1035 O O . THR A 1 127 ? -9.024 -11.043 18.185 1.00 86.12 127 THR A O 1
ATOM 1038 N N . LEU A 1 128 ? -8.309 -9.635 16.588 1.00 79.31 128 LEU A N 1
ATOM 1039 C CA . LEU A 1 128 ? -6.958 -9.511 17.127 1.00 79.31 128 LEU A CA 1
ATOM 1040 C C . LEU A 1 128 ? -6.924 -8.538 18.318 1.00 79.31 128 LEU A C 1
ATOM 1042 O O . LEU A 1 128 ? -7.578 -7.495 18.291 1.00 79.31 128 LEU A O 1
ATOM 1046 N N . PRO A 1 129 ? -6.138 -8.835 19.370 1.00 75.56 129 PRO A N 1
ATOM 1047 C CA . PRO A 1 129 ? -5.995 -7.921 20.495 1.00 75.56 129 PRO A CA 1
ATOM 1048 C C . PRO A 1 129 ? -5.386 -6.586 20.032 1.00 75.56 129 PRO A C 1
ATOM 1050 O O . PRO A 1 129 ? -4.494 -6.588 19.175 1.00 75.56 129 PRO A O 1
ATOM 1053 N N . PRO A 1 130 ? -5.812 -5.446 20.610 1.00 70.12 130 PRO A N 1
ATOM 1054 C CA . PRO A 1 130 ? -5.262 -4.149 20.250 1.00 70.12 130 PRO A CA 1
ATOM 1055 C C . PRO A 1 130 ? -3.759 -4.130 20.528 1.00 70.12 130 PRO A C 1
ATOM 1057 O O . PRO A 1 130 ? -3.286 -4.558 21.585 1.00 70.12 130 PRO A O 1
ATOM 1060 N N . LEU A 1 131 ? -3.007 -3.644 19.547 1.00 66.38 131 LEU A N 1
ATOM 1061 C CA . LEU A 1 131 ? -1.557 -3.552 19.625 1.00 66.38 131 LEU A CA 1
ATOM 1062 C C . LEU A 1 131 ? -1.187 -2.471 20.648 1.00 66.38 131 LEU A C 1
ATOM 1064 O O . LEU A 1 131 ? -1.697 -1.354 20.576 1.00 66.38 131 LEU A O 1
ATOM 1068 N N . LYS A 1 132 ? -0.358 -2.845 21.628 1.00 54.81 132 LYS A N 1
ATOM 1069 C CA . LYS A 1 132 ? 0.147 -1.953 22.681 1.00 54.81 132 LYS A CA 1
ATOM 1070 C C . LYS A 1 132 ? 1.174 -0.963 22.150 1.00 54.81 132 LYS A C 1
ATOM 1072 O O . LYS A 1 132 ? 1.987 -1.378 21.294 1.00 54.81 132 LYS A O 1
#

Sequence (132 aa):
MDRCYNEFGFFAFCSAPFVLATRPQRLEPLWAVTGVTMRKWLKQAVKRAGEDSVYFSISVTPHMFRHSYTMHTLYHRQSRTVIQDLVGHKEPRSMEVYTWVLALDPAATLAEPFSWDGRDAAEILQTLPPLK

pLDDT: mean 74.52, std 19.7, range [28.03, 95.0]

Organism: NCBI:txid2494702